Protein AF-A0A960HNN2-F1 (afdb_monomer_lite)

Structure (mmCIF, N/CA/C/O backbone):
data_AF-A0A960HNN2-F1
#
_entry.id   AF-A0A960HNN2-F1
#
loop_
_atom_site.group_PDB
_atom_site.id
_atom_site.type_symbol
_atom_site.label_atom_id
_atom_site.label_alt_id
_atom_site.label_comp_id
_atom_site.label_asym_id
_atom_site.label_entity_id
_atom_site.label_seq_id
_atom_site.pdbx_PDB_ins_code
_atom_site.Cartn_x
_atom_site.Cartn_y
_atom_site.Cartn_z
_atom_site.occupancy
_atom_site.B_iso_or_equiv
_atom_site.auth_seq_id
_atom_site.auth_comp_id
_atom_site.auth_asym_id
_atom_site.auth_atom_id
_atom_site.pdbx_PDB_model_num
ATOM 1 N N . LEU A 1 1 ? 13.525 -2.779 6.533 1.00 77.56 1 LEU A N 1
ATOM 2 C CA . LEU A 1 1 ? 12.816 -2.083 5.432 1.00 77.56 1 LEU A CA 1
ATOM 3 C C . LEU A 1 1 ? 11.403 -2.622 5.201 1.00 77.56 1 LEU A C 1
ATOM 5 O O . LEU A 1 1 ? 10.467 -1.909 5.526 1.00 77.56 1 LEU A O 1
ATOM 9 N N . LEU A 1 2 ? 11.204 -3.850 4.690 1.00 91.38 2 LEU A N 1
ATOM 10 C CA . LEU A 1 2 ? 9.837 -4.363 4.447 1.00 91.38 2 LEU A CA 1
ATOM 11 C C . LEU A 1 2 ? 9.037 -4.587 5.738 1.00 91.38 2 LEU A C 1
ATOM 13 O O . LEU A 1 2 ? 7.859 -4.254 5.783 1.00 91.38 2 LEU A O 1
ATOM 17 N N . ASN A 1 3 ? 9.686 -5.082 6.796 1.00 94.31 3 ASN A N 1
ATOM 18 C CA . ASN A 1 3 ? 9.050 -5.238 8.107 1.00 94.31 3 ASN A CA 1
ATOM 19 C C . ASN A 1 3 ? 8.612 -3.887 8.702 1.00 94.31 3 ASN A C 1
ATOM 21 O O . ASN A 1 3 ? 7.511 -3.762 9.224 1.00 94.31 3 ASN A O 1
ATOM 25 N N . ASP A 1 4 ? 9.445 -2.854 8.560 1.00 97.00 4 ASP A N 1
ATOM 26 C CA . ASP A 1 4 ? 9.134 -1.508 9.059 1.00 97.00 4 ASP A CA 1
ATOM 27 C C . ASP A 1 4 ? 7.961 -0.891 8.290 1.00 97.00 4 ASP A C 1
ATOM 29 O O . ASP A 1 4 ? 7.056 -0.319 8.895 1.00 97.00 4 ASP A O 1
ATOM 33 N N . LEU A 1 5 ? 7.932 -1.068 6.961 1.00 96.25 5 LEU A N 1
ATOM 34 C CA . LEU A 1 5 ? 6.801 -0.657 6.130 1.00 96.25 5 LEU A CA 1
ATOM 35 C C . LEU A 1 5 ? 5.519 -1.400 6.524 1.00 96.25 5 LEU A C 1
ATOM 37 O O . LEU A 1 5 ? 4.470 -0.774 6.643 1.00 96.25 5 LEU A O 1
ATOM 41 N N . ASN A 1 6 ? 5.601 -2.711 6.763 1.00 98.12 6 ASN A N 1
ATOM 42 C CA . ASN A 1 6 ? 4.463 -3.502 7.223 1.00 98.12 6 ASN A CA 1
ATOM 43 C C . ASN A 1 6 ? 3.895 -2.941 8.534 1.00 98.12 6 ASN A C 1
ATOM 45 O O . ASN A 1 6 ? 2.705 -2.652 8.619 1.00 98.12 6 ASN A O 1
ATOM 49 N N . ASN A 1 7 ? 4.756 -2.701 9.523 1.00 98.31 7 ASN A N 1
ATOM 50 C CA . ASN A 1 7 ? 4.343 -2.159 10.816 1.00 98.31 7 ASN A CA 1
ATOM 51 C C . ASN A 1 7 ? 3.717 -0.763 10.685 1.00 98.31 7 ASN A C 1
ATOM 53 O O . ASN A 1 7 ? 2.696 -0.483 11.312 1.00 98.31 7 ASN A O 1
ATOM 57 N N . ALA A 1 8 ? 4.283 0.102 9.837 1.00 98.31 8 ALA A N 1
ATOM 58 C CA . ALA A 1 8 ? 3.735 1.432 9.582 1.00 98.31 8 ALA A CA 1
ATOM 59 C C . ALA A 1 8 ? 2.342 1.371 8.931 1.00 98.31 8 ALA A C 1
ATOM 61 O O . ALA A 1 8 ? 1.434 2.098 9.337 1.00 98.31 8 ALA A O 1
ATOM 62 N N . LEU A 1 9 ? 2.145 0.483 7.952 1.00 98.25 9 LEU A N 1
ATOM 63 C CA . LEU A 1 9 ? 0.848 0.304 7.297 1.00 98.25 9 LEU A CA 1
ATOM 64 C C . LEU A 1 9 ? -0.192 -0.326 8.226 1.00 98.25 9 LEU A C 1
ATOM 66 O O . LEU A 1 9 ? -1.346 0.100 8.208 1.00 98.25 9 LEU A O 1
ATOM 70 N N . ALA A 1 10 ? 0.205 -1.278 9.071 1.00 98.62 10 ALA A N 1
ATOM 71 C CA . ALA A 1 10 ? -0.682 -1.878 10.062 1.00 98.62 10 ALA A CA 1
ATOM 72 C C . ALA A 1 10 ? -1.131 -0.840 11.098 1.00 98.62 10 ALA A C 1
ATOM 74 O O . ALA A 1 10 ? -2.319 -0.744 11.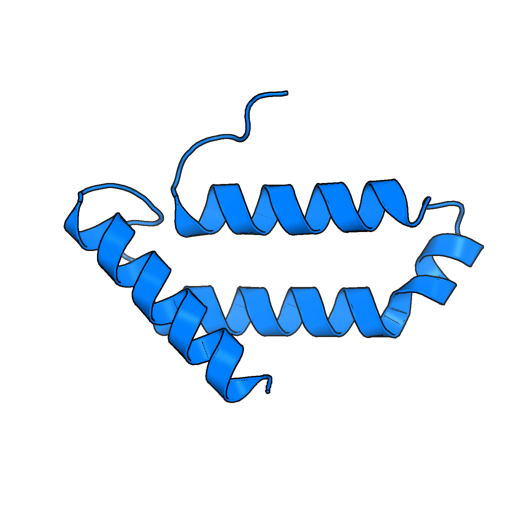412 1.00 98.62 10 ALA A O 1
ATOM 75 N N . ALA A 1 11 ? -0.206 -0.001 11.577 1.00 98.56 11 ALA A N 1
ATOM 76 C CA . ALA A 1 11 ? -0.524 1.103 12.476 1.00 98.56 11 ALA A CA 1
ATOM 77 C C . ALA A 1 11 ? -1.503 2.096 11.829 1.00 98.56 11 ALA A C 1
ATOM 79 O O . ALA A 1 11 ? -2.514 2.440 12.441 1.00 98.56 11 ALA A O 1
ATOM 80 N N . ALA A 1 12 ? -1.259 2.489 10.575 1.00 98.31 12 ALA A N 1
ATOM 81 C CA . ALA A 1 12 ? -2.146 3.388 9.842 1.00 98.31 12 ALA A CA 1
ATOM 82 C C . ALA A 1 12 ? -3.541 2.779 9.617 1.00 98.31 12 ALA A C 1
ATOM 84 O O . ALA A 1 12 ? -4.549 3.459 9.808 1.00 98.31 12 ALA A O 1
ATOM 85 N N . ALA A 1 13 ? -3.629 1.498 9.247 1.00 98.44 13 ALA A N 1
ATOM 86 C CA . ALA A 1 13 ? -4.906 0.802 9.094 1.00 98.44 13 ALA A CA 1
ATOM 87 C C . ALA A 1 13 ? -5.677 0.755 10.422 1.00 98.44 13 ALA A C 1
ATOM 89 O O . ALA A 1 13 ? -6.852 1.123 10.466 1.00 98.44 13 ALA A O 1
ATOM 90 N N . LYS A 1 14 ? -4.995 0.403 11.520 1.00 98.44 14 LYS A N 1
ATOM 91 C CA . LYS A 1 14 ? -5.570 0.379 12.870 1.00 98.44 14 LYS A CA 1
ATOM 92 C C . LYS A 1 14 ? -6.099 1.748 13.293 1.00 98.44 14 LYS A C 1
ATOM 94 O O . LYS A 1 14 ? -7.209 1.832 13.812 1.00 98.44 14 LYS A O 1
ATOM 99 N N . GLU A 1 15 ? -5.335 2.814 13.062 1.00 98.12 15 GLU A N 1
ATOM 100 C CA . GLU A 1 15 ? -5.752 4.189 13.357 1.00 98.12 15 GLU A CA 1
ATOM 101 C C . GLU A 1 15 ? -7.029 4.555 12.591 1.00 98.12 15 GLU A C 1
ATOM 103 O O . GLU A 1 15 ? -8.001 5.041 13.173 1.00 98.12 15 GLU A O 1
ATOM 108 N N . ARG A 1 16 ? -7.066 4.268 11.284 1.00 98.00 16 ARG A N 1
ATOM 109 C CA . ARG A 1 16 ? -8.234 4.555 10.442 1.00 98.00 16 ARG A CA 1
ATOM 110 C C . ARG A 1 16 ? -9.460 3.764 10.881 1.00 98.00 16 ARG A C 1
ATOM 112 O O . ARG A 1 16 ? -10.532 4.358 10.979 1.00 98.00 16 ARG A O 1
ATOM 119 N N . GLN A 1 17 ? -9.301 2.484 11.211 1.00 97.31 17 GLN A N 1
ATOM 120 C CA . GLN A 1 17 ? -10.380 1.648 11.744 1.00 97.31 17 GLN A CA 1
ATOM 121 C C . GLN A 1 17 ? -10.881 2.147 13.103 1.00 97.31 17 GLN A C 1
ATOM 123 O O . GLN A 1 17 ? -12.091 2.203 13.315 1.00 97.31 17 GLN A O 1
ATOM 128 N N . GLY A 1 18 ? -9.986 2.597 13.989 1.00 97.00 18 GLY A N 1
ATOM 129 C CA . GLY A 1 18 ? -10.353 3.231 15.261 1.00 97.00 18 GLY A CA 1
ATOM 130 C C . GLY A 1 18 ? -11.179 4.512 15.089 1.00 97.00 18 GLY A C 1
ATOM 131 O O . GLY A 1 18 ? -12.003 4.833 15.939 1.00 97.00 18 GLY A O 1
ATOM 132 N N . ALA A 1 19 ? -11.019 5.204 13.959 1.00 96.44 19 ALA A N 1
ATOM 133 C CA . ALA A 1 19 ? -11.817 6.366 13.572 1.00 96.44 19 ALA A CA 1
ATOM 134 C C . ALA A 1 19 ? -13.085 6.016 12.759 1.00 96.44 19 ALA A C 1
ATOM 136 O O . ALA A 1 19 ? -13.693 6.909 12.167 1.00 96.44 19 ALA A O 1
ATOM 137 N N . GLY A 1 20 ? -13.464 4.735 12.669 1.00 95.75 20 GLY A N 1
ATOM 138 C CA . GLY A 1 20 ? -14.622 4.275 11.891 1.00 95.75 20 GLY A CA 1
ATOM 139 C C . GLY A 1 20 ? -14.435 4.347 10.368 1.00 95.75 20 GLY A C 1
ATOM 140 O O . GLY A 1 20 ? -15.416 4.375 9.629 1.00 95.75 20 GLY A O 1
ATOM 141 N N . LYS A 1 21 ? -13.187 4.414 9.889 1.00 95.69 21 LYS A N 1
ATOM 142 C CA . LYS A 1 21 ? -12.800 4.467 8.466 1.00 95.69 21 LYS A CA 1
ATOM 143 C C . LYS A 1 21 ? -11.976 3.224 8.079 1.00 95.69 21 LYS A C 1
ATOM 145 O O . LYS A 1 21 ? -11.756 2.340 8.900 1.00 95.69 21 LYS A O 1
ATOM 150 N N . GLY A 1 22 ? -11.481 3.144 6.842 1.00 95.62 22 GLY A N 1
ATOM 151 C CA . GLY A 1 22 ? -10.658 2.008 6.394 1.00 95.62 22 GLY A CA 1
ATOM 152 C C . GLY A 1 22 ? -11.475 0.757 6.059 1.00 95.62 22 GLY A C 1
ATOM 153 O O . GLY A 1 22 ? -12.565 0.867 5.501 1.00 95.62 22 GLY A O 1
ATOM 154 N N . GLN A 1 23 ? -10.933 -0.424 6.379 1.00 95.94 23 GLN A N 1
ATOM 155 C CA . GLN A 1 23 ? -11.556 -1.730 6.109 1.00 95.94 23 GLN A CA 1
ATOM 156 C C . GLN A 1 23 ? -12.074 -2.370 7.413 1.00 95.94 23 GLN A C 1
ATOM 158 O O . GLN A 1 23 ? -11.309 -3.045 8.105 1.00 95.94 23 GLN A O 1
ATOM 163 N N . PRO A 1 24 ? -13.336 -2.154 7.822 1.00 93.94 24 PRO A N 1
ATOM 164 C CA . PRO A 1 24 ? -13.860 -2.726 9.062 1.00 93.94 24 PRO A CA 1
ATOM 165 C C . PRO A 1 24 ? -13.882 -4.262 9.010 1.00 93.94 24 PRO A C 1
ATOM 167 O O . PRO A 1 24 ? -14.117 -4.857 7.964 1.00 93.94 24 PRO A O 1
ATOM 170 N N . GLY A 1 25 ? -13.634 -4.911 10.151 1.00 95.31 25 GLY A N 1
ATOM 171 C CA . GLY A 1 25 ? -13.680 -6.376 10.269 1.00 95.31 25 GLY A CA 1
ATOM 172 C C . GLY A 1 25 ? -12.458 -7.129 9.725 1.00 95.31 25 GLY A C 1
ATOM 173 O O . GLY A 1 25 ? -12.397 -8.346 9.870 1.00 95.31 25 GLY A O 1
ATOM 174 N N . ILE A 1 26 ? -11.469 -6.436 9.150 1.00 97.75 26 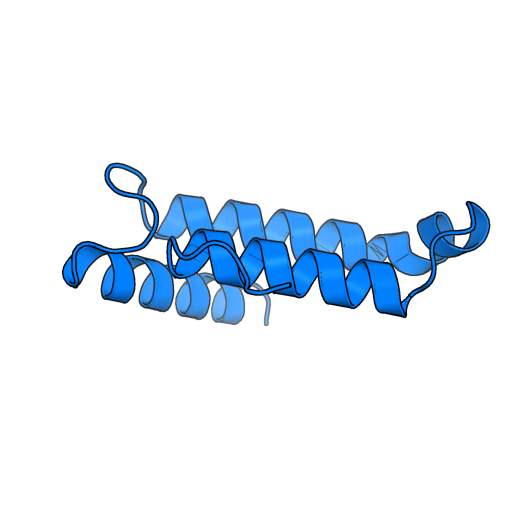ILE A N 1
ATOM 175 C CA . ILE A 1 26 ? -10.207 -7.037 8.694 1.00 97.75 26 ILE A CA 1
ATOM 176 C C . ILE A 1 26 ? -9.081 -6.672 9.667 1.00 97.75 26 ILE A C 1
ATOM 178 O O . ILE A 1 26 ? -8.970 -5.523 10.095 1.00 97.75 26 ILE A O 1
ATOM 182 N N . ALA A 1 27 ? -8.232 -7.640 10.018 1.00 98.25 27 ALA A N 1
ATOM 183 C CA . ALA A 1 27 ? -7.074 -7.393 10.873 1.00 98.25 27 ALA A CA 1
ATOM 184 C C . ALA A 1 27 ? -6.085 -6.404 10.205 1.00 98.25 27 ALA A C 1
ATOM 186 O O . ALA A 1 27 ? -5.716 -6.623 9.046 1.00 98.25 27 ALA A O 1
ATOM 187 N N . PRO A 1 28 ? -5.600 -5.362 10.914 1.00 98.38 28 PRO A N 1
ATOM 188 C CA . PRO A 1 28 ? -4.660 -4.385 10.355 1.00 98.38 28 PRO A CA 1
ATOM 189 C C . PRO A 1 28 ? -3.385 -5.009 9.769 1.00 98.38 28 PRO A C 1
ATOM 191 O O . PRO A 1 28 ? -2.922 -4.592 8.708 1.00 98.38 28 PRO A O 1
ATOM 194 N N . ASP A 1 29 ? -2.854 -6.049 10.416 1.00 98.25 29 ASP A N 1
ATOM 195 C CA . ASP A 1 29 ? -1.645 -6.746 9.958 1.00 98.25 29 ASP A CA 1
ATOM 196 C C . ASP A 1 29 ? -1.876 -7.518 8.652 1.00 98.25 29 ASP A C 1
ATOM 198 O O . ASP A 1 29 ? -0.981 -7.601 7.813 1.00 98.25 29 ASP A O 1
ATOM 202 N N . ALA A 1 30 ? -3.090 -8.037 8.436 1.00 98.56 30 ALA A N 1
ATOM 203 C CA . ALA A 1 30 ? -3.450 -8.693 7.181 1.00 98.56 30 ALA A CA 1
ATOM 204 C C . ALA A 1 30 ? -3.519 -7.677 6.030 1.00 98.56 30 ALA A C 1
ATOM 206 O O . ALA A 1 30 ? -3.012 -7.943 4.940 1.00 98.56 30 ALA A O 1
ATOM 207 N N . ILE A 1 31 ? -4.089 -6.493 6.288 1.00 98.38 31 ILE A N 1
ATOM 208 C CA . ILE A 1 31 ? -4.119 -5.381 5.326 1.00 98.38 31 ILE A CA 1
ATOM 209 C C . ILE A 1 31 ? -2.689 -4.987 4.941 1.00 98.38 31 ILE A C 1
ATOM 211 O O . ILE A 1 31 ? -2.360 -4.914 3.756 1.00 98.38 31 ILE A O 1
ATOM 215 N N . ALA A 1 32 ? -1.830 -4.764 5.937 1.00 98.38 32 ALA A N 1
ATOM 216 C CA . ALA A 1 32 ? -0.442 -4.380 5.721 1.00 98.38 32 ALA A CA 1
ATOM 217 C C . ALA A 1 32 ? 0.344 -5.437 4.939 1.00 98.38 32 ALA A C 1
ATOM 219 O O . ALA A 1 32 ? 0.987 -5.100 3.944 1.00 98.38 32 ALA A O 1
ATOM 220 N N . GLY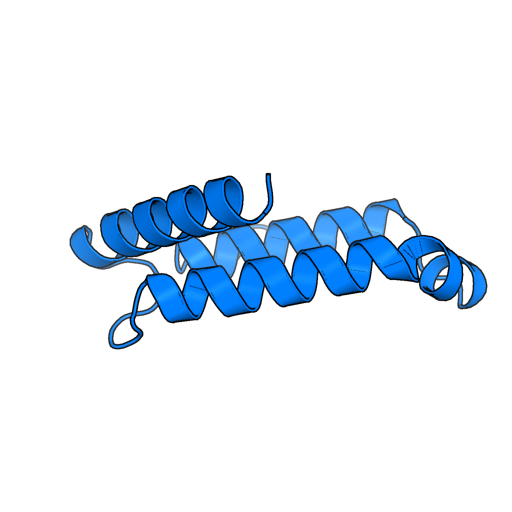 A 1 33 ? 0.236 -6.709 5.333 1.00 98.19 33 GLY A N 1
ATOM 221 C CA . GLY A 1 33 ? 0.967 -7.803 4.700 1.00 98.19 33 GLY A CA 1
ATOM 222 C C . GLY A 1 33 ? 0.636 -7.947 3.217 1.00 98.19 33 GLY A C 1
ATOM 223 O O . GLY A 1 33 ? 1.542 -8.034 2.387 1.00 98.19 33 GLY A O 1
ATOM 224 N N . VAL A 1 34 ? -0.654 -7.893 2.862 1.00 98.31 34 VAL A N 1
ATOM 225 C CA . VAL A 1 34 ? -1.098 -7.950 1.459 1.00 98.31 34 VAL A CA 1
ATOM 226 C C . VAL A 1 34 ? -0.580 -6.749 0.668 1.00 98.31 34 VAL A C 1
ATOM 228 O O . VAL A 1 34 ? -0.035 -6.925 -0.422 1.00 98.31 34 VAL A O 1
ATOM 231 N N . LEU A 1 35 ? -0.691 -5.535 1.217 1.00 98.06 35 LEU A N 1
ATOM 232 C CA . LEU A 1 35 ? -0.214 -4.323 0.546 1.00 98.06 35 LEU A CA 1
ATOM 233 C C . LEU A 1 35 ? 1.299 -4.363 0.310 1.00 98.06 35 LEU A C 1
ATOM 235 O O . LEU A 1 35 ? 1.745 -4.092 -0.803 1.00 98.06 35 LEU A O 1
ATOM 239 N N . VAL A 1 36 ? 2.095 -4.740 1.314 1.00 97.94 36 VAL A N 1
ATOM 240 C CA . VAL A 1 36 ? 3.554 -4.859 1.174 1.00 97.94 36 VAL A CA 1
ATOM 241 C C . VAL A 1 36 ? 3.916 -5.912 0.130 1.00 97.94 36 VAL A C 1
ATOM 243 O O . VAL A 1 36 ? 4.759 -5.641 -0.726 1.00 97.94 36 VAL A O 1
ATOM 246 N N . ALA A 1 37 ? 3.261 -7.077 0.152 1.00 97.94 37 ALA A N 1
ATOM 247 C CA . ALA A 1 37 ? 3.506 -8.139 -0.818 1.00 97.94 37 ALA A CA 1
ATOM 248 C C . ALA A 1 37 ? 3.204 -7.683 -2.255 1.00 97.94 37 ALA A C 1
ATOM 250 O O . ALA A 1 37 ? 4.039 -7.854 -3.144 1.00 97.94 37 ALA A O 1
ATOM 251 N N . MET A 1 38 ? 2.054 -7.039 -2.479 1.00 97.44 38 MET A N 1
ATOM 252 C CA . MET A 1 38 ? 1.683 -6.500 -3.791 1.00 97.44 38 MET A CA 1
ATOM 253 C C . MET A 1 38 ? 2.662 -5.420 -4.263 1.00 97.44 38 MET A C 1
ATOM 255 O O . MET A 1 38 ? 3.145 -5.484 -5.392 1.00 97.44 38 MET A O 1
ATOM 259 N N . LEU A 1 39 ? 2.993 -4.448 -3.406 1.00 96.69 39 LEU A N 1
ATOM 260 C CA . LEU A 1 39 ? 3.907 -3.353 -3.744 1.00 96.69 39 LEU A CA 1
ATOM 261 C C . LEU A 1 39 ? 5.305 -3.870 -4.090 1.00 96.69 39 LEU A C 1
ATOM 263 O O . LEU A 1 39 ? 5.892 -3.438 -5.085 1.00 96.69 39 LEU A O 1
ATOM 267 N N . ALA A 1 40 ? 5.830 -4.807 -3.298 1.00 96.38 40 ALA A N 1
ATOM 268 C CA . ALA A 1 40 ? 7.123 -5.427 -3.552 1.00 96.38 40 ALA A CA 1
ATOM 269 C C . ALA A 1 40 ? 7.110 -6.209 -4.873 1.00 96.38 40 ALA A C 1
ATOM 271 O O . ALA A 1 40 ? 8.016 -6.044 -5.690 1.00 96.38 40 ALA A O 1
ATOM 272 N N . HIS A 1 41 ? 6.060 -6.999 -5.117 1.00 96.75 41 HIS A N 1
ATOM 273 C CA . HIS A 1 41 ? 5.928 -7.790 -6.336 1.00 96.75 41 HIS A CA 1
ATOM 274 C C . HIS A 1 41 ? 5.847 -6.912 -7.592 1.00 96.75 41 HIS A C 1
ATOM 276 O O . HIS A 1 41 ? 6.604 -7.134 -8.537 1.00 96.75 41 HIS A O 1
ATOM 282 N N . VAL A 1 42 ? 4.999 -5.877 -7.597 1.00 96.00 42 VAL A N 1
ATOM 283 C CA . VAL A 1 42 ? 4.880 -4.939 -8.729 1.00 96.00 42 VAL A CA 1
ATOM 284 C C . VAL A 1 42 ? 6.193 -4.195 -8.959 1.00 96.00 42 VAL A C 1
ATOM 286 O O . VAL A 1 42 ? 6.646 -4.080 -10.096 1.00 96.00 42 VAL A O 1
ATOM 289 N N . SER A 1 43 ? 6.845 -3.741 -7.885 1.00 94.44 43 SER A N 1
ATOM 290 C CA . SER A 1 43 ? 8.122 -3.025 -7.980 1.00 94.44 43 SER A CA 1
ATOM 291 C C . SER A 1 43 ? 9.231 -3.898 -8.573 1.00 94.44 43 SER A C 1
ATOM 293 O O . SER A 1 43 ? 10.004 -3.416 -9.399 1.00 94.44 43 SER A O 1
ATOM 295 N N . ALA A 1 44 ? 9.281 -5.184 -8.211 1.00 96.06 44 ALA A N 1
ATOM 296 C CA . ALA A 1 44 ? 10.234 -6.148 -8.764 1.00 96.06 44 ALA A CA 1
ATOM 297 C C . ALA A 1 44 ? 10.004 -6.439 -10.260 1.00 96.06 44 ALA A C 1
ATOM 299 O O . ALA A 1 44 ? 10.953 -6.755 -10.972 1.00 96.06 44 ALA A O 1
ATOM 300 N N . HIS A 1 45 ? 8.768 -6.293 -10.750 1.00 96.31 45 HIS A N 1
ATOM 301 C CA . HIS A 1 45 ? 8.387 -6.594 -12.136 1.00 96.31 45 HIS A CA 1
ATOM 302 C C . HIS A 1 45 ? 8.172 -5.344 -13.000 1.00 96.31 45 HIS A C 1
ATOM 304 O O . HIS A 1 45 ? 7.649 -5.450 -14.109 1.00 96.31 45 HIS A O 1
ATOM 310 N N . ARG A 1 46 ? 8.597 -4.160 -12.534 1.00 94.00 46 ARG A N 1
ATOM 311 C CA . ARG A 1 46 ? 8.371 -2.876 -13.223 1.00 94.00 46 ARG A CA 1
ATOM 312 C C . ARG A 1 46 ? 8.789 -2.906 -14.697 1.00 94.00 46 ARG A C 1
ATOM 314 O O . ARG A 1 46 ? 8.030 -2.470 -15.551 1.00 94.00 46 ARG A O 1
ATOM 321 N N . LEU A 1 47 ? 9.960 -3.472 -14.994 1.00 93.94 47 LEU A N 1
ATOM 322 C CA . LEU A 1 47 ? 10.469 -3.576 -16.367 1.00 93.94 47 LEU A CA 1
ATOM 323 C C . LEU A 1 47 ? 9.627 -4.516 -17.243 1.00 93.94 47 LEU A C 1
ATOM 325 O O . LEU A 1 47 ? 9.473 -4.262 -18.432 1.00 93.94 47 LEU A O 1
ATOM 329 N N . GLY A 1 48 ? 9.051 -5.576 -16.666 1.00 96.25 48 GLY A N 1
ATOM 330 C CA . GLY A 1 48 ? 8.133 -6.466 -17.382 1.00 96.25 48 GLY A CA 1
ATOM 331 C C . GLY A 1 48 ? 6.838 -5.753 -17.771 1.00 96.25 48 GLY A C 1
ATOM 332 O O . GLY A 1 48 ? 6.380 -5.874 -18.903 1.00 96.25 48 GLY A O 1
ATOM 333 N N . PHE A 1 49 ? 6.297 -4.933 -16.868 1.00 95.94 49 PHE A N 1
ATOM 334 C CA . PHE A 1 49 ? 5.145 -4.083 -17.172 1.00 95.94 49 PHE A CA 1
ATOM 335 C C . PHE A 1 49 ? 5.459 -3.036 -18.251 1.00 95.94 49 PHE A C 1
ATOM 337 O O . PHE A 1 49 ? 4.647 -2.839 -19.154 1.00 95.94 49 PHE A O 1
ATOM 344 N N . GLU A 1 50 ? 6.635 -2.405 -18.198 1.00 93.94 50 GLU A N 1
ATOM 345 C CA . GLU A 1 50 ? 7.082 -1.454 -19.227 1.00 93.94 50 GLU A CA 1
ATOM 346 C C . GLU A 1 50 ? 7.227 -2.129 -20.602 1.00 93.94 50 GLU A C 1
ATOM 348 O O . GLU A 1 50 ? 6.773 -1.578 -21.604 1.00 93.94 50 GLU A O 1
ATOM 353 N N . LEU A 1 51 ? 7.769 -3.352 -20.655 1.00 95.81 51 LEU A N 1
ATOM 354 C CA . LEU A 1 51 ? 7.857 -4.150 -21.883 1.00 95.81 51 LEU A CA 1
ATOM 355 C C . LEU A 1 51 ? 6.475 -4.446 -22.493 1.00 95.81 51 LEU A C 1
ATOM 357 O O . LEU A 1 51 ? 6.338 -4.503 -23.713 1.00 95.81 51 LEU A O 1
ATOM 361 N N . TRP A 1 52 ? 5.445 -4.603 -21.660 1.00 95.31 52 TRP A N 1
ATOM 362 C CA . TRP A 1 52 ? 4.052 -4.775 -22.090 1.00 95.31 52 TRP A CA 1
ATOM 363 C C . TRP A 1 52 ? 3.307 -3.453 -22.333 1.00 95.31 52 TRP A C 1
ATOM 365 O O . TRP A 1 52 ? 2.092 -3.457 -22.526 1.00 95.31 52 TRP A O 1
ATOM 375 N N . GLY A 1 53 ? 4.018 -2.323 -22.348 1.00 95.25 53 GLY A N 1
ATOM 376 C CA . GLY A 1 53 ? 3.472 -1.013 -22.702 1.00 95.25 53 GLY A CA 1
ATOM 377 C C . GLY A 1 53 ? 2.844 -0.232 -21.545 1.00 95.25 53 GLY A C 1
ATOM 378 O O . GLY A 1 53 ? 2.233 0.809 -21.786 1.00 95.25 53 GLY A O 1
ATOM 379 N N . VAL A 1 54 ? 2.989 -0.678 -20.294 1.00 96.62 54 VAL A N 1
ATOM 380 C CA . VAL A 1 54 ? 2.496 0.070 -19.127 1.00 96.62 54 VAL A CA 1
ATOM 381 C C . VAL A 1 54 ? 3.509 1.143 -18.734 1.00 96.62 54 VAL A C 1
ATOM 383 O O . VAL A 1 54 ? 4.678 0.851 -18.483 1.00 96.62 54 VAL A O 1
ATOM 386 N N . ARG A 1 55 ? 3.072 2.402 -18.626 1.00 95.62 55 ARG A N 1
ATOM 387 C CA . ARG A 1 55 ? 3.961 3.495 -18.211 1.00 95.62 55 ARG A CA 1
ATOM 388 C C . ARG A 1 55 ? 4.303 3.373 -16.724 1.00 95.62 55 ARG A C 1
ATOM 390 O O . ARG A 1 55 ? 3.436 3.108 -15.892 1.00 95.62 55 ARG A O 1
ATOM 397 N N . ALA A 1 56 ? 5.554 3.663 -16.368 1.00 91.56 56 ALA A N 1
ATOM 398 C CA . ALA A 1 56 ? 6.005 3.659 -14.974 1.00 91.56 56 ALA A CA 1
ATOM 399 C C . ALA A 1 56 ? 5.181 4.601 -14.070 1.00 91.56 56 ALA A C 1
ATOM 401 O O . ALA A 1 56 ? 4.928 4.283 -12.905 1.00 91.56 56 ALA A O 1
ATOM 402 N N . ASP A 1 57 ? 4.731 5.736 -14.612 1.00 95.06 57 ASP A N 1
ATOM 403 C CA . ASP A 1 57 ? 3.881 6.691 -13.894 1.00 95.06 57 ASP A CA 1
ATOM 404 C C . ASP A 1 57 ? 2.498 6.110 -13.581 1.00 95.06 57 ASP A C 1
ATOM 406 O O . ASP A 1 57 ? 1.996 6.295 -12.471 1.00 95.06 57 ASP A O 1
ATOM 410 N N . ASP A 1 58 ? 1.924 5.330 -14.502 1.00 95.62 58 ASP A N 1
ATOM 411 C CA . ASP A 1 58 ? 0.625 4.681 -14.306 1.00 95.62 58 ASP A CA 1
ATOM 412 C C . ASP A 1 58 ? 0.713 3.584 -13.238 1.00 95.62 58 ASP A C 1
ATOM 414 O O . ASP A 1 58 ? -0.176 3.473 -12.388 1.00 95.62 58 ASP A O 1
ATOM 418 N N . LEU A 1 59 ? 1.815 2.820 -13.202 1.00 95.31 59 LEU A N 1
ATOM 419 C CA . LEU A 1 59 ? 2.077 1.851 -12.127 1.00 95.31 59 LEU A CA 1
ATOM 420 C C . LEU A 1 59 ? 2.162 2.542 -10.767 1.00 95.31 59 LEU A C 1
ATOM 422 O O . LEU A 1 59 ? 1.534 2.108 -9.799 1.00 95.31 59 LEU A O 1
ATOM 426 N N . ARG A 1 60 ? 2.920 3.641 -10.687 1.00 94.94 60 ARG A N 1
ATOM 427 C CA . ARG A 1 60 ? 3.078 4.419 -9.454 1.00 94.94 6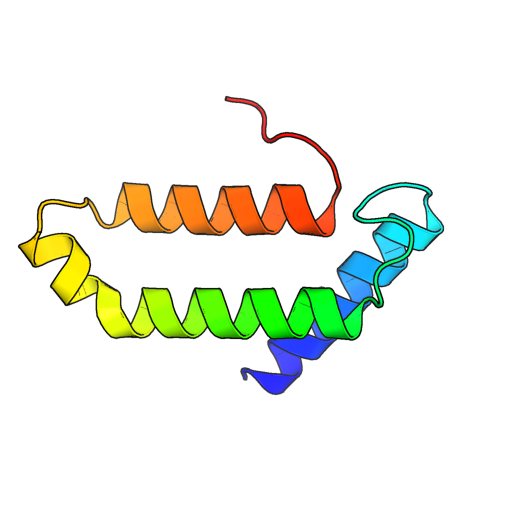0 ARG A CA 1
ATOM 428 C C . ARG A 1 60 ? 1.742 4.984 -8.980 1.00 94.94 60 ARG A C 1
ATOM 430 O O . ARG A 1 60 ? 1.402 4.825 -7.807 1.00 94.94 60 ARG A O 1
ATOM 437 N N . ALA A 1 61 ? 0.982 5.610 -9.877 1.00 95.56 61 ALA A N 1
ATOM 438 C CA . ALA A 1 61 ? -0.329 6.171 -9.571 1.00 95.56 61 ALA A CA 1
ATOM 439 C C . ALA A 1 61 ? 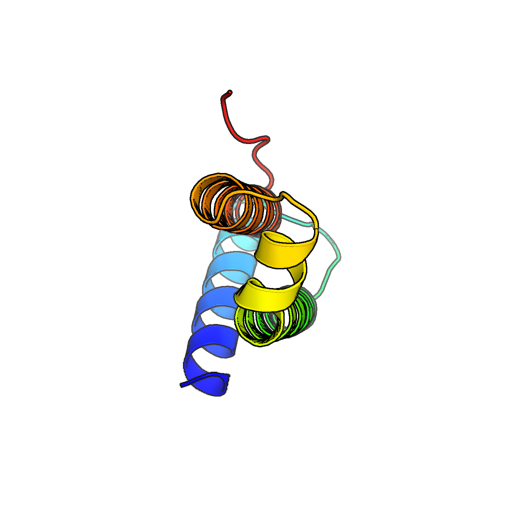-1.313 5.086 -9.106 1.00 95.56 61 ALA A C 1
ATOM 441 O O . ALA A 1 61 ? -2.043 5.283 -8.134 1.00 95.56 61 ALA A O 1
ATOM 442 N N . THR A 1 62 ? -1.288 3.916 -9.748 1.00 95.56 62 THR A N 1
ATOM 443 C CA . THR A 1 62 ? -2.133 2.771 -9.385 1.00 95.56 62 THR A CA 1
ATOM 444 C C . THR A 1 62 ? -1.799 2.246 -7.991 1.00 95.56 62 THR A C 1
ATOM 446 O O . THR A 1 62 ? -2.694 2.125 -7.154 1.00 95.56 62 THR A O 1
ATOM 449 N N . MET A 1 63 ? -0.517 2.007 -7.697 1.00 95.94 63 MET A N 1
ATOM 450 C CA . MET A 1 63 ? -0.070 1.572 -6.370 1.00 95.94 63 MET A CA 1
ATOM 451 C C . MET A 1 63 ? -0.459 2.575 -5.277 1.00 95.94 63 MET A C 1
ATOM 453 O O . MET A 1 63 ? -0.988 2.180 -4.239 1.00 95.94 63 MET A O 1
ATOM 457 N N . ALA A 1 64 ? -0.261 3.874 -5.523 1.00 96.06 64 ALA A N 1
A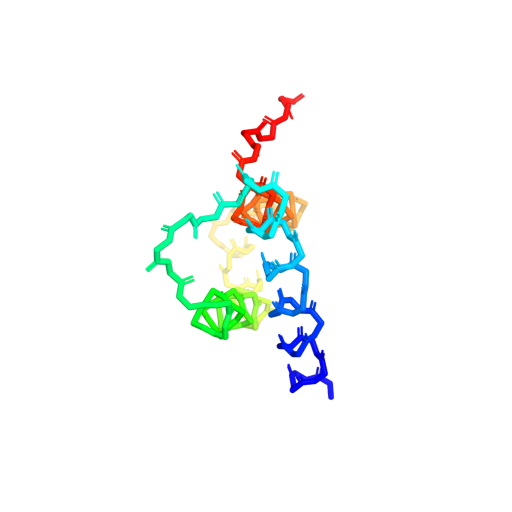TOM 458 C CA . ALA A 1 64 ? -0.627 4.925 -4.577 1.00 96.06 64 ALA A CA 1
ATOM 459 C C . ALA A 1 64 ? -2.142 4.975 -4.319 1.00 96.06 64 ALA A C 1
ATOM 461 O O . ALA A 1 64 ? -2.566 5.084 -3.168 1.00 96.06 64 ALA A O 1
ATOM 462 N N . ARG A 1 65 ? -2.966 4.845 -5.368 1.00 95.75 65 ARG A N 1
ATOM 463 C CA . ARG A 1 65 ? -4.432 4.822 -5.246 1.00 95.75 65 ARG A CA 1
ATOM 464 C C . ARG A 1 65 ? -4.928 3.601 -4.476 1.00 95.75 65 ARG A C 1
ATOM 466 O O . ARG A 1 65 ? -5.775 3.762 -3.600 1.00 95.75 65 ARG A O 1
ATOM 473 N N . ILE A 1 66 ? -4.392 2.410 -4.755 1.00 96.06 66 ILE A N 1
ATOM 474 C CA . ILE A 1 66 ? -4.740 1.179 -4.024 1.00 96.06 66 ILE A CA 1
ATOM 475 C C . ILE A 1 66 ? -4.360 1.317 -2.549 1.00 96.06 66 ILE A C 1
ATOM 477 O O . ILE A 1 66 ? -5.181 1.025 -1.679 1.00 96.06 66 ILE A O 1
ATOM 481 N N . LEU A 1 67 ? -3.155 1.816 -2.261 1.00 96.44 67 LEU A N 1
ATOM 482 C CA . LEU A 1 67 ? -2.691 2.045 -0.897 1.00 96.44 67 LEU A CA 1
ATOM 483 C C . LEU A 1 67 ? -3.606 3.023 -0.147 1.00 96.44 67 LEU A C 1
ATOM 485 O O . LEU A 1 67 ? -4.104 2.701 0.932 1.00 96.44 67 LEU A O 1
ATOM 489 N N . PHE A 1 68 ? -3.859 4.198 -0.733 1.00 96.06 68 PHE A N 1
ATOM 490 C CA . PHE A 1 68 ? -4.704 5.231 -0.138 1.00 96.06 68 PHE A CA 1
ATOM 491 C C . PHE A 1 68 ? -6.111 4.710 0.135 1.00 96.06 68 PHE A C 1
ATOM 493 O O . PHE A 1 68 ? -6.614 4.852 1.252 1.00 96.06 68 PHE A O 1
ATOM 500 N N . TRP A 1 69 ? -6.734 4.081 -0.863 1.00 96.00 69 TRP A N 1
ATOM 501 C CA . TRP A 1 69 ? -8.093 3.578 -0.732 1.00 96.00 69 TRP A CA 1
ATOM 502 C C . TRP A 1 69 ? -8.190 2.495 0.337 1.00 96.00 69 TRP A C 1
ATOM 504 O O . TRP A 1 69 ? -9.066 2.555 1.197 1.00 96.00 69 TRP A O 1
ATOM 514 N N . THR A 1 70 ? -7.253 1.547 0.330 1.00 97.00 70 THR A N 1
ATOM 515 C CA . THR A 1 70 ? -7.261 0.427 1.272 1.00 97.00 70 THR A CA 1
ATOM 516 C C . THR A 1 70 ? -7.080 0.919 2.706 1.00 97.00 70 THR A C 1
ATOM 518 O O . THR A 1 70 ? -7.878 0.563 3.567 1.00 97.00 70 THR A O 1
ATOM 521 N N . ILE A 1 71 ? -6.096 1.789 2.964 1.00 97.44 71 ILE A N 1
ATOM 522 C CA . ILE A 1 71 ? -5.807 2.293 4.315 1.00 97.44 71 ILE A CA 1
ATOM 523 C C . ILE A 1 71 ? -6.916 3.219 4.820 1.00 97.44 71 ILE A C 1
ATOM 525 O O . ILE A 1 71 ? -7.352 3.105 5.963 1.00 97.44 71 ILE A O 1
ATOM 529 N N . THR A 1 72 ? -7.382 4.156 3.993 1.00 96.06 72 THR A N 1
ATOM 530 C CA . THR A 1 72 ? -8.302 5.210 4.452 1.00 96.06 72 THR A CA 1
ATOM 531 C C . THR A 1 72 ? -9.777 4.843 4.325 1.00 96.06 72 THR A C 1
ATOM 533 O O . THR A 1 72 ? -10.608 5.469 4.982 1.00 96.06 72 THR A O 1
ATOM 536 N N . GLY A 1 73 ? -10.123 3.877 3.470 1.00 93.94 73 GLY A N 1
ATOM 537 C CA . GLY A 1 73 ? -11.500 3.581 3.066 1.00 93.94 73 GLY A CA 1
ATOM 538 C C . GLY A 1 73 ? -12.110 4.637 2.133 1.00 93.94 73 GLY A C 1
ATOM 539 O O . GLY A 1 73 ? -13.263 4.511 1.733 1.00 93.94 73 GLY A O 1
ATOM 540 N N . GLN A 1 74 ? -11.361 5.681 1.763 1.00 91.50 74 GLN A N 1
ATOM 541 C CA . GLN A 1 74 ? -11.840 6.743 0.882 1.00 91.50 74 GLN A CA 1
ATOM 542 C C . GLN A 1 74 ? -11.521 6.390 -0.563 1.00 91.50 74 GLN A C 1
ATOM 544 O O . GLN A 1 74 ? -10.365 6.131 -0.904 1.00 91.50 74 GLN A O 1
ATOM 549 N N . LYS A 1 75 ? -12.537 6.409 -1.428 1.00 83.25 75 LYS A N 1
ATOM 550 C CA . LYS A 1 75 ? -12.303 6.301 -2.867 1.00 83.25 75 LYS A CA 1
ATOM 551 C C . LYS A 1 75 ? -11.403 7.478 -3.284 1.00 83.25 75 LYS A C 1
ATOM 553 O O . LYS A 1 75 ? -11.773 8.615 -2.990 1.00 83.25 75 LYS A O 1
ATOM 558 N N . PRO A 1 76 ? -10.244 7.237 -3.925 1.00 77.12 76 PRO A N 1
ATOM 559 C CA . PRO A 1 76 ? -9.358 8.312 -4.346 1.00 77.12 76 PRO A CA 1
ATOM 560 C C . PRO A 1 76 ? -10.127 9.286 -5.241 1.00 77.12 76 PRO A C 1
ATOM 562 O O . PRO A 1 76 ? -10.844 8.846 -6.145 1.00 77.12 76 PRO A O 1
ATOM 565 N N . THR A 1 77 ? -9.999 10.589 -4.990 1.00 75.06 77 THR A N 1
ATOM 566 C CA . THR A 1 77 ? -10.494 11.603 -5.927 1.00 75.06 77 THR A CA 1
ATOM 567 C C . THR A 1 77 ? -9.745 11.436 -7.248 1.00 75.06 77 THR A C 1
ATOM 569 O O . THR A 1 77 ? -8.547 11.140 -7.239 1.00 75.06 77 THR A O 1
ATOM 572 N N . THR A 1 78 ? -10.477 11.532 -8.361 1.00 61.03 78 THR A N 1
ATOM 573 C CA . THR A 1 78 ? -9.937 11.398 -9.725 1.00 61.03 78 THR A CA 1
ATOM 574 C C . THR A 1 78 ? -8.732 12.289 -9.941 1.00 61.03 78 THR A C 1
ATOM 576 O O . THR A 1 78 ? -8.855 13.487 -9.604 1.00 61.03 78 THR A O 1
#

Foldseek 3Di:
DLVVQLVVQLVLLVVLVVVVFADPPDRSSVLSVVLSVVVVVCVVCVVVCVVVVHDSVNSVVVSVQCSCCRRGVDRDDD

Secondary structure (DSSP, 8-state):
-HHHHHHHHHHHHHHHHHTT-S-TTS-HHHHHHHHHHHHHHHHHTHHHHHHTT--HHHHHHHHHHHHHHHHH-PPPP-

Sequence (78 aa):
LLNDLNNALAAAAKERQGAGKGQPGIAPDAIAGVLVAMLAHVSAHRLGFELWGVRADDLRATMARILFWTITGQKPTT

pLDDT: mean 95.01, std 5.85, range [61.03, 98.62]

Radius of gyration: 13.55 Å; chains: 1; bounding box: 27×20×38 Å